Protein AF-H0AAK9-F1 (afdb_monomer_lite)

Sequence (175 aa):
SLRPAEISTLNRYFGKADGKMVTAGIGMEQSSTPEIVKKCQKEMIEAVYESREEALEILEEYISRVRNREIDLEDLIIEKKITRNPEDYKSTNRSAEAAKRMKRKGIDIRAGQKVRYIVRDQNSRPRVLLDFEEIDRYDNEYYVEKLKSAAESVLRPFGVKKVEKGLEKGLVNYI

Secondary structure (DSSP, 8-state):
---HHHHHHHHHHH-EETTEE--TT--TT-TTS-HHHHHHHHHHHHHHTT-HHHHHHHHHHHHHHHHHT-S-GGGGPEEEE-SS-GGG-----HHHHHHHHHHHTT----TTPEEEEEE--SSSS-SEEETTS------HHHHHHHHHHHHHHHHGGGTB----S--SS----B-

pLDDT: mean 83.42, std 16.68, range [35.94, 97.69]

Foldseek 3Di:
DDDPLLLVLLCVQQNDDPNHGDGDPQPLPPQFQFQLLNVLLVVLSVCVNPPNVVNVVSLVVSLVCLVVVVDDVSSQKTKDQAQAQLVPDPDPDLQNLQNVVCVVVVHGDGHGDMFIWGQFDPPDPPRIDGPPDDRPGGDSVVVSVSNFSSSQSSCVSVQFNGFDPDPDPDTGDHD

Structure (mmCIF, N/CA/C/O backbone):
data_AF-H0AAK9-F1
#
_entry.id   AF-H0AAK9-F1
#
loop_
_atom_site.group_PDB
_atom_site.id
_atom_site.type_symbol
_atom_site.label_atom_id
_atom_site.label_alt_id
_atom_site.label_comp_id
_atom_site.label_asym_id
_atom_site.label_entity_id
_atom_site.label_seq_id
_atom_site.pdbx_PDB_ins_code
_atom_site.Cartn_x
_atom_site.Cartn_y
_atom_site.Cartn_z
_atom_site.occupancy
_atom_site.B_iso_or_equiv
_atom_site.auth_seq_id
_atom_site.auth_comp_id
_atom_site.auth_asym_id
_atom_site.auth_atom_id
_atom_site.pdbx_PDB_model_num
ATOM 1 N N . SER A 1 1 ? 15.657 -3.348 -26.146 1.00 63.66 1 SER A N 1
ATOM 2 C CA . SER A 1 1 ? 14.525 -3.257 -27.091 1.00 63.66 1 SER A CA 1
ATOM 3 C C . SER A 1 1 ? 13.728 -4.544 -27.100 1.00 63.66 1 SER A C 1
ATOM 5 O O . SER A 1 1 ? 14.322 -5.617 -27.181 1.00 63.66 1 SER A O 1
ATOM 7 N N . LEU A 1 2 ? 12.402 -4.441 -27.002 1.00 73.44 2 LEU A N 1
ATOM 8 C CA . LEU A 1 2 ? 11.495 -5.590 -26.968 1.00 73.44 2 LEU A CA 1
ATOM 9 C C . LEU A 1 2 ? 11.362 -6.307 -28.316 1.00 73.44 2 LEU A C 1
ATOM 11 O O . LEU A 1 2 ? 11.453 -5.700 -29.383 1.00 73.44 2 LEU A O 1
ATOM 15 N N . ARG A 1 3 ? 11.080 -7.612 -28.266 1.00 79.94 3 ARG A N 1
ATOM 16 C CA . ARG A 1 3 ? 10.784 -8.430 -29.451 1.00 79.94 3 ARG A CA 1
ATOM 17 C C . ARG A 1 3 ? 9.325 -8.250 -29.897 1.00 79.94 3 ARG A C 1
ATOM 19 O O . ARG A 1 3 ? 8.446 -8.074 -29.055 1.00 79.94 3 ARG A O 1
ATOM 26 N N . PRO A 1 4 ? 9.001 -8.436 -31.191 1.00 77.12 4 PRO A N 1
ATOM 27 C CA . PRO A 1 4 ? 7.623 -8.334 -31.696 1.00 77.12 4 PRO A CA 1
ATOM 28 C C . PRO A 1 4 ? 6.590 -9.203 -30.953 1.00 77.12 4 PRO A C 1
ATOM 30 O O . PRO A 1 4 ? 5.457 -8.778 -30.732 1.00 77.12 4 PRO A O 1
ATOM 33 N N . ALA A 1 5 ? 6.979 -10.405 -30.513 1.00 77.25 5 ALA A N 1
ATOM 34 C CA . ALA A 1 5 ? 6.117 -11.289 -29.722 1.00 77.25 5 ALA A CA 1
ATOM 35 C C . ALA A 1 5 ? 5.818 -10.738 -28.310 1.00 77.25 5 ALA A C 1
ATOM 37 O O . ALA A 1 5 ? 4.720 -10.937 -27.781 1.00 77.25 5 ALA A O 1
ATOM 38 N N . GLU A 1 6 ? 6.774 -10.022 -27.712 1.00 75.38 6 GLU A N 1
ATOM 39 C CA . GLU A 1 6 ? 6.617 -9.353 -26.415 1.00 75.38 6 GLU A CA 1
ATOM 40 C C . GLU A 1 6 ? 5.703 -8.134 -26.558 1.00 75.38 6 GLU A C 1
ATOM 42 O O . GLU A 1 6 ? 4.777 -7.983 -25.769 1.00 75.38 6 GLU A O 1
ATOM 47 N N . ILE A 1 7 ? 5.861 -7.352 -27.631 1.00 76.69 7 ILE A N 1
ATOM 48 C CA . ILE A 1 7 ? 4.983 -6.217 -27.967 1.00 76.69 7 ILE A CA 1
ATOM 49 C C . ILE A 1 7 ? 3.534 -6.683 -28.189 1.00 76.69 7 ILE A C 1
ATOM 51 O O . ILE A 1 7 ? 2.594 -6.114 -27.639 1.00 76.69 7 ILE A O 1
ATOM 55 N N . SER A 1 8 ? 3.331 -7.762 -28.951 1.00 76.38 8 SER A N 1
ATOM 56 C CA . SER A 1 8 ? 1.998 -8.353 -29.153 1.00 76.38 8 SER A CA 1
ATOM 57 C C . SER A 1 8 ? 1.366 -8.820 -27.834 1.00 76.38 8 SER A C 1
ATOM 59 O O . SER A 1 8 ? 0.166 -8.648 -27.608 1.00 76.38 8 SER A O 1
ATOM 61 N N . THR A 1 9 ? 2.179 -9.376 -26.934 1.00 75.75 9 THR A N 1
ATOM 62 C CA . THR A 1 9 ? 1.743 -9.802 -25.601 1.00 75.75 9 THR A CA 1
ATOM 63 C C . THR A 1 9 ? 1.380 -8.597 -24.734 1.00 75.75 9 THR A C 1
ATOM 65 O O . THR A 1 9 ? 0.293 -8.591 -24.165 1.00 75.75 9 THR A O 1
ATOM 68 N N . LEU A 1 10 ? 2.204 -7.550 -24.693 1.00 75.00 10 LEU A N 1
ATOM 69 C CA . LEU A 1 10 ? 1.893 -6.300 -23.997 1.00 75.00 10 LEU A CA 1
ATOM 70 C C . LEU A 1 10 ? 0.566 -5.695 -24.455 1.00 75.00 10 LEU A C 1
ATOM 72 O O . LEU A 1 10 ? -0.292 -5.419 -23.622 1.00 75.00 10 LEU A O 1
ATOM 76 N N . ASN A 1 11 ? 0.349 -5.585 -25.768 1.00 74.56 11 ASN A N 1
ATOM 77 C CA . ASN A 1 11 ? -0.890 -5.036 -26.323 1.00 74.56 11 ASN A CA 1
ATOM 78 C C . ASN A 1 11 ? -2.134 -5.828 -25.887 1.00 74.56 11 ASN A C 1
ATOM 80 O O . ASN A 1 11 ? -3.196 -5.244 -25.682 1.00 74.56 11 ASN A O 1
ATOM 84 N N . ARG A 1 12 ? -2.011 -7.150 -25.697 1.00 70.94 12 ARG A N 1
ATOM 85 C CA . ARG A 1 12 ? -3.083 -7.994 -25.142 1.00 70.94 12 ARG A CA 1
ATOM 86 C C . ARG A 1 12 ? -3.296 -7.766 -23.640 1.00 70.94 12 ARG A C 1
ATOM 88 O O . ARG A 1 12 ? -4.425 -7.890 -23.177 1.00 70.94 12 ARG A O 1
ATOM 95 N N . TYR A 1 13 ? -2.236 -7.479 -22.884 1.00 71.12 13 TYR A N 1
ATOM 96 C CA . TYR A 1 13 ? -2.287 -7.304 -21.426 1.00 71.12 13 TYR A CA 1
ATOM 97 C C . TYR A 1 13 ? -2.687 -5.889 -20.983 1.00 71.12 13 TYR A C 1
ATOM 99 O O . TYR A 1 13 ? -3.353 -5.750 -19.960 1.00 71.12 13 TYR A O 1
ATOM 107 N N . PHE A 1 14 ? -2.306 -4.857 -21.736 1.00 74.19 14 PHE A N 1
ATOM 108 C CA . PHE A 1 14 ? -2.420 -3.446 -21.340 1.00 74.19 14 PHE A CA 1
ATOM 109 C C . PHE A 1 14 ? -3.119 -2.570 -22.388 1.00 74.19 14 PHE A C 1
ATOM 111 O O . PHE A 1 14 ? -2.979 -1.347 -22.351 1.00 74.19 14 PHE A O 1
ATOM 118 N N . GLY A 1 15 ? -3.814 -3.183 -23.352 1.00 63.00 15 GLY A N 1
ATOM 119 C CA . GLY A 1 15 ? -4.362 -2.517 -24.532 1.00 63.00 15 GLY A CA 1
ATOM 120 C C . GLY A 1 15 ? -5.053 -1.178 -24.241 1.00 63.00 15 GLY A C 1
ATOM 121 O O . GLY A 1 15 ? -5.765 -1.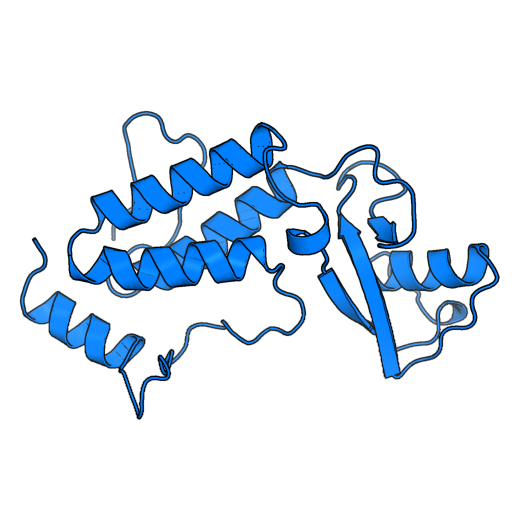008 -23.252 1.00 63.00 15 GLY A O 1
ATOM 122 N N . LYS A 1 16 ? -4.839 -0.208 -25.132 1.00 52.97 16 LYS A N 1
ATOM 123 C CA . LYS A 1 16 ? -5.405 1.142 -25.047 1.00 52.97 16 LYS A CA 1
ATOM 124 C C . LYS A 1 16 ? -6.768 1.162 -25.745 1.00 52.97 16 LYS A C 1
ATOM 126 O O . LYS A 1 16 ? -6.819 1.080 -26.968 1.00 52.97 16 LYS A O 1
ATOM 131 N N . ALA A 1 17 ? -7.855 1.292 -24.989 1.00 45.22 17 ALA A N 1
ATOM 132 C CA . ALA A 1 17 ? -9.177 1.611 -25.535 1.00 45.22 17 ALA A CA 1
ATOM 133 C C . ALA A 1 17 ? -9.549 3.031 -25.086 1.00 45.22 17 ALA A C 1
ATOM 135 O O . ALA A 1 17 ? -9.540 3.317 -23.890 1.00 45.22 17 ALA A O 1
ATOM 136 N N . ASP A 1 18 ? -9.796 3.942 -26.034 1.00 38.19 18 ASP A N 1
ATOM 137 C CA . ASP A 1 18 ? -10.214 5.335 -25.784 1.00 38.19 18 ASP A CA 1
ATOM 138 C C . ASP A 1 18 ? -9.390 6.084 -24.717 1.00 38.19 18 ASP A C 1
ATOM 140 O O . ASP A 1 18 ? -9.916 6.756 -23.831 1.00 38.19 18 ASP A O 1
ATOM 144 N N . GLY A 1 19 ? -8.061 5.942 -24.763 1.00 41.16 19 GLY A N 1
ATOM 145 C CA . GLY A 1 19 ? -7.154 6.632 -23.837 1.00 41.16 19 GLY A CA 1
ATOM 146 C C . GLY A 1 19 ? -7.130 6.074 -22.408 1.00 41.16 19 GLY A C 1
ATOM 147 O O . GLY A 1 19 ? -6.349 6.560 -21.592 1.00 41.16 19 GLY A O 1
ATOM 148 N N . LYS A 1 20 ? -7.910 5.029 -22.106 1.00 42.03 20 LYS A N 1
ATOM 149 C CA . LYS A 1 20 ? -7.804 4.248 -20.870 1.00 42.03 20 LYS A CA 1
ATOM 150 C C . LYS A 1 20 ? -6.998 2.980 -21.131 1.00 42.03 20 LYS A C 1
ATOM 152 O O . LYS A 1 20 ? -7.253 2.247 -22.087 1.00 42.03 20 LYS A O 1
ATOM 157 N N . MET A 1 21 ? -6.013 2.724 -20.274 1.00 55.53 21 MET A N 1
ATOM 158 C CA . MET A 1 21 ? -5.315 1.441 -20.261 1.00 55.53 21 MET A CA 1
ATOM 159 C C . MET A 1 21 ? -6.280 0.380 -19.732 1.00 55.53 21 MET A C 1
ATOM 161 O O . MET A 1 21 ? -6.672 0.420 -18.566 1.00 55.53 21 MET A O 1
ATOM 165 N N . VAL A 1 22 ? -6.691 -0.548 -20.593 1.00 52.31 22 VAL A N 1
ATOM 166 C CA . VAL A 1 22 ? -7.465 -1.721 -20.194 1.00 52.31 22 VAL A CA 1
ATOM 167 C C . VAL A 1 22 ? -6.459 -2.777 -19.774 1.00 52.31 22 VAL A C 1
ATOM 169 O O . VAL A 1 22 ? -5.807 -3.408 -20.604 1.00 52.31 22 VAL A O 1
ATOM 172 N N . THR A 1 23 ? -6.302 -2.952 -18.467 1.00 58.25 23 THR A N 1
ATOM 173 C CA . THR A 1 23 ? -5.408 -3.970 -17.933 1.00 58.25 23 THR A CA 1
ATOM 174 C C . THR A 1 23 ? -6.144 -5.301 -17.808 1.00 58.25 23 THR A C 1
ATOM 176 O O . THR A 1 23 ? -6.840 -5.592 -16.835 1.00 58.25 23 THR A O 1
ATOM 179 N N . ALA A 1 24 ? -6.029 -6.140 -18.833 1.00 48.47 24 ALA A N 1
ATOM 180 C CA . ALA A 1 24 ? -6.610 -7.473 -18.811 1.00 48.47 24 ALA A CA 1
ATOM 181 C C . ALA A 1 24 ? -5.840 -8.349 -17.802 1.00 48.47 24 ALA A C 1
ATOM 183 O O . ALA A 1 24 ? -4.733 -8.813 -18.064 1.00 48.47 24 ALA A O 1
ATOM 184 N N . GLY A 1 25 ? -6.426 -8.577 -16.621 1.00 49.97 25 GLY A N 1
ATOM 185 C CA . GLY A 1 25 ? -5.902 -9.520 -15.624 1.00 49.97 25 GLY A CA 1
ATOM 186 C C . GLY A 1 25 ? -4.871 -8.961 -14.637 1.00 49.97 25 GLY A C 1
ATOM 187 O O . GLY A 1 25 ? -4.304 -9.731 -13.860 1.00 49.97 25 GLY A O 1
ATOM 188 N N . ILE A 1 26 ? -4.652 -7.646 -14.612 1.00 53.12 26 ILE A N 1
ATOM 189 C CA . ILE A 1 26 ? -3.839 -6.983 -13.587 1.00 53.12 26 ILE A CA 1
ATOM 190 C C . ILE A 1 26 ? -4.815 -6.313 -12.635 1.00 53.12 26 ILE A C 1
ATOM 192 O O . ILE A 1 26 ? -5.599 -5.466 -13.041 1.00 53.12 26 ILE A O 1
ATOM 196 N N . GLY A 1 27 ? -4.815 -6.727 -11.370 1.00 51.25 27 GLY A N 1
ATOM 197 C CA . GLY A 1 27 ? -5.722 -6.220 -10.337 1.00 51.25 27 GLY A CA 1
ATOM 198 C C . GLY A 1 27 ? -5.442 -4.770 -9.924 1.00 51.25 27 GLY A C 1
ATOM 199 O O . GLY A 1 27 ? -5.271 -4.506 -8.737 1.00 51.25 27 GLY A O 1
ATOM 200 N N . MET A 1 28 ? -5.386 -3.842 -10.883 1.00 47.75 28 MET A N 1
ATOM 201 C CA . MET A 1 28 ? -5.180 -2.404 -10.684 1.00 47.75 28 MET A CA 1
ATOM 202 C C . MET A 1 28 ? -6.328 -1.754 -9.897 1.00 47.75 28 MET A C 1
ATOM 204 O O . MET A 1 28 ? -6.124 -0.751 -9.221 1.00 47.75 28 MET A O 1
ATOM 208 N N . GLU A 1 29 ? -7.519 -2.357 -9.899 1.00 50.47 29 GLU A N 1
ATOM 209 C CA . GLU A 1 29 ? -8.723 -1.783 -9.285 1.00 50.47 29 GLU A CA 1
ATOM 210 C C . GLU A 1 29 ? -9.076 -2.360 -7.907 1.00 50.47 29 GLU A C 1
ATOM 212 O O . GLU A 1 29 ? -10.243 -2.424 -7.516 1.00 50.47 29 GLU A O 1
ATOM 217 N N . GLN A 1 30 ? -8.096 -2.772 -7.100 1.00 61.69 30 GLN A N 1
ATOM 218 C CA . GLN A 1 30 ? -8.402 -2.898 -5.676 1.00 61.69 30 GLN A CA 1
ATOM 219 C C . GLN A 1 30 ? -8.457 -1.493 -5.073 1.00 61.69 30 GLN A C 1
ATOM 221 O O . GLN A 1 30 ? -7.435 -0.828 -4.947 1.00 61.69 30 GLN A O 1
ATOM 226 N N . SER A 1 31 ? -9.645 -1.063 -4.632 1.00 66.19 31 SER A N 1
ATOM 227 C CA . SER A 1 31 ? -9.920 0.250 -4.008 1.00 66.19 31 SER A CA 1
ATOM 228 C C . SER A 1 31 ? -9.025 0.616 -2.811 1.00 66.19 31 SER A C 1
ATOM 230 O O . SER A 1 31 ? -9.155 1.686 -2.236 1.00 66.19 31 SER A O 1
ATOM 232 N N . SER A 1 32 ? -8.169 -0.305 -2.381 1.00 80.62 32 SER A N 1
ATOM 233 C CA . SER A 1 32 ? -7.272 -0.195 -1.239 1.00 80.62 32 SER A CA 1
ATOM 234 C C . SER A 1 32 ? -5.796 -0.128 -1.602 1.00 80.62 32 SER A C 1
ATOM 236 O O . SER A 1 32 ? -4.954 -0.258 -0.714 1.00 80.62 32 SER A O 1
ATOM 238 N N . THR A 1 33 ? -5.474 -0.080 -2.889 1.00 90.06 33 THR A N 1
ATOM 239 C CA . THR A 1 33 ? -4.104 0.125 -3.348 1.00 90.06 33 THR A CA 1
ATOM 240 C C . THR A 1 33 ? -3.721 1.582 -3.066 1.00 90.06 33 THR A C 1
ATOM 242 O O . THR A 1 33 ? -4.443 2.467 -3.529 1.00 90.06 33 THR A O 1
ATOM 245 N N . PRO A 1 34 ? -2.639 1.839 -2.304 1.00 94.50 34 PRO A N 1
ATOM 246 C CA . PRO A 1 34 ? -2.134 3.192 -2.072 1.00 94.50 34 PRO A CA 1
ATOM 247 C C . PRO A 1 34 ? -1.788 3.902 -3.380 1.00 94.50 34 PRO A C 1
ATOM 249 O O . PRO A 1 34 ? -1.385 3.252 -4.348 1.00 94.50 34 PRO A O 1
ATOM 252 N N . GLU A 1 35 ? -1.899 5.226 -3.405 1.00 95.06 35 GLU A N 1
ATOM 253 C CA . GLU A 1 35 ? -1.673 6.010 -4.622 1.00 95.06 35 GLU A CA 1
ATOM 254 C C . GLU A 1 35 ? -0.223 5.910 -5.110 1.00 95.06 35 GLU A C 1
ATOM 256 O O . GLU A 1 35 ? -0.004 5.766 -6.312 1.00 95.06 35 GLU A O 1
ATOM 261 N N . ILE A 1 36 ? 0.755 5.825 -4.196 1.00 96.31 36 ILE A N 1
ATOM 262 C CA . ILE A 1 36 ? 2.170 5.605 -4.545 1.00 96.31 36 ILE A CA 1
ATOM 263 C C . ILE A 1 36 ? 2.366 4.352 -5.414 1.00 96.31 36 ILE A C 1
ATOM 265 O O . ILE A 1 36 ? 3.177 4.337 -6.336 1.00 96.31 36 ILE A O 1
ATOM 269 N N . VAL A 1 37 ? 1.581 3.300 -5.1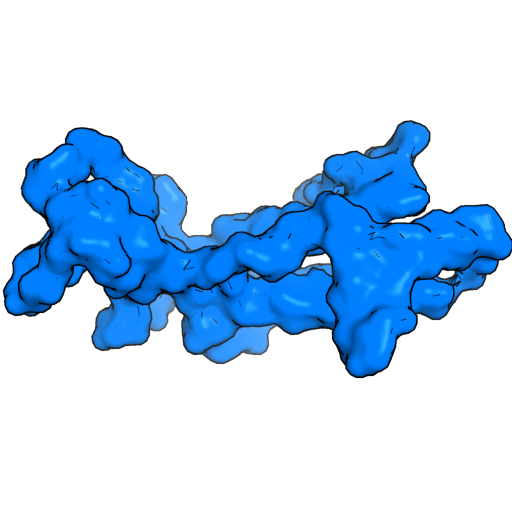59 1.00 94.88 37 VAL A N 1
ATOM 270 C CA . VAL A 1 37 ? 1.667 2.029 -5.888 1.00 94.88 37 VAL A CA 1
ATOM 271 C C . VAL A 1 37 ? 1.031 2.155 -7.266 1.00 94.88 37 VAL A C 1
ATOM 273 O O . VAL A 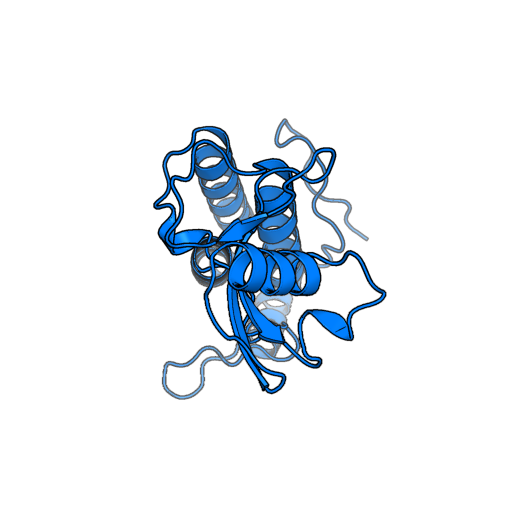1 37 ? 1.559 1.607 -8.229 1.00 94.88 37 VAL A O 1
ATOM 276 N N . LYS A 1 38 ? -0.082 2.892 -7.378 1.00 91.94 38 LYS A N 1
ATOM 277 C CA . LYS A 1 38 ? -0.738 3.138 -8.669 1.00 91.94 38 LYS A CA 1
ATOM 278 C C . LYS A 1 38 ? 0.131 3.999 -9.581 1.00 91.94 38 LYS A C 1
ATOM 280 O O . LYS A 1 38 ? 0.236 3.681 -10.761 1.00 91.94 38 LYS A O 1
ATOM 285 N N . LYS A 1 39 ? 0.757 5.046 -9.030 1.00 94.50 39 LYS A N 1
ATOM 286 C CA . LYS A 1 39 ? 1.688 5.930 -9.746 1.00 94.50 39 LYS A CA 1
ATOM 287 C C . LYS A 1 39 ? 2.879 5.138 -10.290 1.00 94.50 39 LYS A C 1
ATOM 289 O O . LYS A 1 39 ? 3.049 5.085 -11.503 1.00 94.50 39 LYS A O 1
ATOM 294 N N . CYS A 1 40 ? 3.575 4.395 -9.421 1.00 94.88 40 CYS A N 1
ATOM 295 C CA . CYS A 1 40 ? 4.669 3.505 -9.820 1.00 94.88 40 CYS A CA 1
ATOM 296 C C . CYS A 1 40 ? 4.237 2.526 -10.918 1.00 94.88 40 CYS A C 1
ATOM 298 O O . CYS A 1 40 ? 4.870 2.437 -11.963 1.00 94.88 40 CYS A O 1
ATOM 300 N N . GLN A 1 41 ? 3.115 1.827 -10.724 1.00 91.12 41 GLN A N 1
ATOM 301 C CA . GLN A 1 41 ? 2.637 0.855 -11.700 1.00 91.12 41 GLN A CA 1
ATOM 302 C C . GLN A 1 41 ? 2.331 1.489 -13.058 1.00 91.12 41 GLN A C 1
ATOM 304 O O . GLN A 1 41 ? 2.638 0.896 -14.086 1.00 91.12 41 GLN A O 1
ATOM 309 N N . LYS A 1 42 ? 1.708 2.669 -13.067 1.00 90.62 42 LYS A N 1
ATOM 310 C CA . LYS A 1 42 ? 1.383 3.393 -14.294 1.00 90.62 42 LYS A CA 1
ATOM 311 C C . LYS A 1 42 ? 2.654 3.774 -15.054 1.00 90.62 42 LYS A C 1
ATOM 313 O O . LYS A 1 42 ? 2.748 3.453 -16.232 1.00 90.62 42 LYS A O 1
ATOM 318 N N . GLU A 1 43 ? 3.617 4.389 -14.376 1.00 93.44 43 GLU A N 1
ATOM 319 C CA . GLU A 1 43 ? 4.891 4.797 -14.980 1.00 93.44 43 GLU A CA 1
ATOM 320 C C . GLU A 1 43 ? 5.684 3.587 -15.487 1.00 93.44 43 GLU A C 1
ATOM 322 O O . GLU A 1 43 ? 6.178 3.594 -16.610 1.00 93.44 43 GLU A O 1
ATOM 327 N N . MET A 1 44 ? 5.708 2.487 -14.727 1.00 91.81 44 MET A N 1
ATOM 328 C CA . MET A 1 44 ? 6.312 1.235 -15.183 1.00 91.81 44 MET A CA 1
ATOM 329 C C . MET A 1 44 ? 5.635 0.679 -16.440 1.00 91.81 44 MET A C 1
ATOM 331 O O . MET A 1 44 ? 6.326 0.170 -17.314 1.00 91.81 44 MET A O 1
ATOM 335 N N . ILE A 1 45 ? 4.302 0.731 -16.545 1.00 88.19 45 ILE A N 1
ATOM 336 C CA . ILE A 1 45 ? 3.588 0.269 -17.749 1.00 88.19 45 ILE A CA 1
ATOM 337 C C . ILE A 1 45 ? 3.949 1.136 -18.953 1.00 88.19 45 ILE A C 1
ATOM 339 O O . ILE A 1 45 ? 4.087 0.603 -20.047 1.00 88.19 45 ILE A O 1
ATOM 343 N N . GLU A 1 46 ? 4.092 2.447 -18.769 1.00 87.44 46 GLU A N 1
ATOM 344 C CA . GLU A 1 46 ? 4.488 3.365 -19.839 1.00 87.44 46 GLU A CA 1
ATOM 345 C C . GLU A 1 46 ? 5.926 3.075 -20.304 1.00 87.44 46 GLU A C 1
ATOM 347 O O . GLU A 1 46 ? 6.149 2.905 -21.502 1.00 87.44 46 GLU A O 1
ATOM 352 N N . ALA A 1 47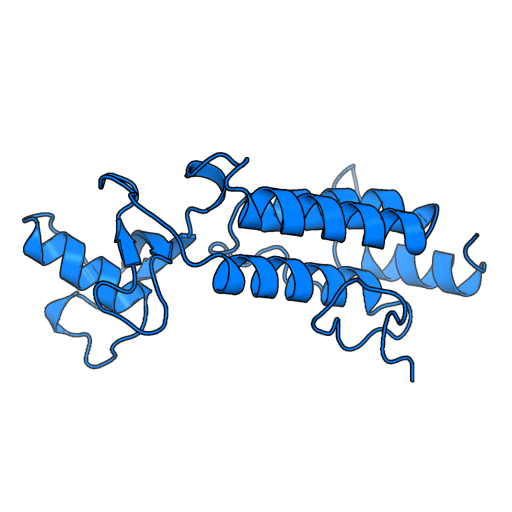 ? 6.865 2.894 -19.371 1.00 89.75 47 ALA A N 1
ATOM 353 C CA . ALA A 1 47 ? 8.270 2.614 -19.672 1.00 89.75 47 ALA A CA 1
ATOM 354 C C . ALA A 1 47 ? 8.525 1.207 -20.232 1.00 89.75 47 ALA A C 1
ATOM 356 O O . ALA A 1 47 ? 9.386 1.019 -21.091 1.00 89.75 47 ALA A O 1
ATOM 357 N N . VAL A 1 48 ? 7.771 0.192 -19.787 1.00 85.62 48 VAL A N 1
ATOM 358 C CA . VAL A 1 48 ? 8.054 -1.204 -20.161 1.00 85.62 48 VAL A CA 1
ATOM 359 C C . VAL A 1 48 ? 7.870 -1.469 -21.658 1.00 85.62 48 VAL A C 1
ATOM 361 O O . VAL A 1 48 ? 8.401 -2.460 -22.148 1.00 85.62 48 VAL A O 1
ATOM 364 N N . TYR A 1 49 ? 7.146 -0.612 -22.392 1.00 80.75 49 TYR A N 1
ATOM 365 C CA . TYR A 1 49 ? 7.052 -0.680 -23.857 1.00 80.75 49 TYR A CA 1
ATOM 366 C C . TYR A 1 49 ? 8.371 -0.333 -24.557 1.00 80.75 49 TYR A C 1
ATOM 368 O O . TYR A 1 49 ? 8.665 -0.906 -25.608 1.00 80.75 49 TYR A O 1
ATOM 376 N N . GLU A 1 50 ? 9.160 0.564 -23.970 1.00 81.38 50 GLU A N 1
ATOM 377 C CA . GLU A 1 50 ? 10.458 0.988 -24.491 1.00 81.38 50 GLU A CA 1
ATOM 378 C C . GLU A 1 50 ? 11.555 0.015 -24.034 1.00 81.38 50 GLU A C 1
ATOM 380 O O . GLU A 1 50 ? 12.298 -0.559 -24.846 1.00 81.38 50 GLU A O 1
ATOM 385 N N . SER A 1 51 ? 11.625 -0.233 -22.722 1.00 85.50 51 SER A N 1
ATOM 386 C CA . SER A 1 51 ? 12.687 -1.016 -22.095 1.00 85.50 51 SER A CA 1
ATOM 387 C C . SER A 1 51 ? 12.256 -1.638 -20.763 1.00 85.50 51 SER A C 1
ATOM 389 O O . SER A 1 51 ? 11.590 -1.010 -19.941 1.00 85.50 51 SER A O 1
ATOM 391 N N . ARG A 1 52 ? 12.676 -2.886 -20.503 1.00 84.19 52 ARG A N 1
ATOM 392 C CA . ARG A 1 52 ? 12.426 -3.533 -19.201 1.00 84.19 52 ARG A CA 1
ATOM 393 C C . ARG A 1 52 ? 13.268 -2.887 -18.108 1.00 84.19 52 ARG A C 1
ATOM 395 O O . ARG A 1 52 ? 12.812 -2.775 -16.975 1.00 84.19 52 ARG A O 1
ATOM 402 N N . GLU A 1 53 ? 14.488 -2.512 -18.457 1.00 85.81 53 GLU A N 1
ATOM 403 C CA . GLU A 1 53 ? 15.456 -1.886 -17.569 1.00 85.81 53 GLU A CA 1
ATOM 404 C C . GLU A 1 53 ? 14.906 -0.559 -17.029 1.00 85.81 53 GLU A C 1
ATOM 406 O O . GLU A 1 53 ? 14.893 -0.364 -15.821 1.00 85.81 53 GLU A O 1
ATOM 411 N N . GLU A 1 54 ? 14.313 0.271 -17.889 1.00 89.50 54 GLU A N 1
ATOM 412 C CA . GLU A 1 54 ? 13.709 1.555 -17.498 1.00 89.50 54 GLU A CA 1
ATOM 413 C C . GLU A 1 54 ? 12.533 1.370 -16.522 1.00 89.50 54 GLU A C 1
ATOM 415 O O . GLU A 1 54 ? 12.421 2.061 -15.512 1.00 89.50 54 GLU A O 1
ATOM 420 N N . ALA A 1 55 ? 11.685 0.360 -16.748 1.00 90.38 55 ALA A N 1
ATOM 421 C CA . ALA A 1 55 ? 10.616 0.029 -15.807 1.00 90.38 55 ALA A CA 1
ATOM 422 C C . ALA A 1 55 ? 11.155 -0.418 -14.430 1.00 90.38 55 ALA A C 1
ATOM 424 O O . ALA A 1 55 ? 10.524 -0.164 -13.403 1.00 90.38 55 ALA A O 1
ATOM 425 N N . LEU A 1 56 ? 12.309 -1.093 -14.382 1.00 91.06 56 LEU A N 1
ATOM 426 C CA . LEU A 1 56 ? 12.953 -1.492 -13.126 1.00 91.06 56 LEU A CA 1
ATOM 427 C C . LEU A 1 56 ? 13.619 -0.305 -12.417 1.00 91.06 56 LEU A C 1
ATOM 429 O O . LEU A 1 56 ? 13.517 -0.220 -11.195 1.00 91.06 56 LEU A O 1
ATOM 433 N N . GLU A 1 57 ? 14.213 0.629 -13.160 1.00 92.56 57 GLU A N 1
ATOM 434 C CA . GLU A 1 57 ? 14.755 1.885 -12.621 1.00 92.56 57 GLU A CA 1
ATOM 435 C C . GLU A 1 57 ? 13.656 2.730 -11.955 1.00 92.56 57 GLU A C 1
ATOM 437 O O . GLU A 1 57 ? 13.837 3.221 -10.840 1.00 92.56 57 GLU A O 1
ATOM 442 N N . ILE A 1 58 ? 12.464 2.804 -12.560 1.00 95.94 58 ILE A N 1
ATOM 443 C CA . ILE A 1 58 ? 11.291 3.451 -11.944 1.00 95.94 58 ILE A CA 1
ATOM 444 C C . ILE A 1 58 ? 10.925 2.769 -10.620 1.00 95.94 58 ILE A C 1
ATOM 446 O O . ILE A 1 58 ? 10.703 3.432 -9.606 1.00 95.94 58 ILE A O 1
ATOM 450 N N . LEU A 1 59 ? 10.874 1.434 -10.581 1.00 95.75 59 LEU A N 1
ATOM 451 C CA . LEU A 1 59 ? 10.604 0.714 -9.333 1.00 95.75 59 LEU A CA 1
ATOM 452 C C . LEU A 1 59 ? 11.650 1.038 -8.252 1.00 95.75 59 LEU A C 1
ATOM 454 O O . LEU A 1 59 ? 11.288 1.237 -7.088 1.00 95.75 59 LEU A O 1
ATOM 458 N N . GLU A 1 60 ? 12.929 1.075 -8.625 1.00 94.69 60 GLU A N 1
ATOM 459 C CA . GLU A 1 60 ? 14.044 1.427 -7.742 1.00 94.69 60 GLU A CA 1
ATOM 460 C C . GLU A 1 60 ? 13.889 2.834 -7.160 1.00 94.69 60 GLU A C 1
ATOM 462 O O . GLU A 1 60 ? 14.013 3.005 -5.941 1.00 94.69 60 GLU A O 1
ATOM 467 N N . GLU A 1 61 ? 13.534 3.817 -7.989 1.00 96.69 61 GLU A N 1
ATOM 468 C CA . GLU A 1 61 ? 13.283 5.193 -7.555 1.00 96.69 61 GLU A CA 1
ATOM 469 C C . GLU A 1 61 ? 12.160 5.249 -6.511 1.00 96.69 61 GLU A C 1
ATOM 471 O O . GLU A 1 61 ? 12.333 5.801 -5.421 1.00 96.69 61 GLU A O 1
ATOM 476 N N . TYR A 1 62 ? 11.022 4.613 -6.791 1.00 97.69 62 TYR A N 1
ATOM 477 C CA . TYR A 1 62 ? 9.886 4.586 -5.870 1.00 97.69 62 TYR A CA 1
ATOM 478 C C . TYR A 1 62 ? 10.220 3.881 -4.548 1.00 97.69 62 TYR A C 1
ATOM 480 O O . TYR A 1 62 ? 9.818 4.343 -3.476 1.00 97.69 62 TYR A O 1
ATOM 488 N N . ILE A 1 63 ? 10.978 2.780 -4.592 1.00 96.50 63 ILE A N 1
ATOM 489 C CA . ILE A 1 63 ? 11.459 2.091 -3.385 1.00 96.50 63 ILE A CA 1
ATOM 490 C C . ILE A 1 63 ? 12.382 3.005 -2.574 1.00 96.50 63 ILE A C 1
ATOM 492 O O . ILE A 1 63 ? 12.251 3.058 -1.347 1.00 96.50 63 ILE A O 1
ATOM 496 N N . SER A 1 64 ? 13.294 3.720 -3.237 1.00 95.94 64 SER A N 1
ATOM 497 C CA . SER A 1 64 ? 14.207 4.672 -2.601 1.00 95.94 64 SER A CA 1
ATOM 498 C C . SER A 1 64 ? 13.430 5.783 -1.895 1.00 95.94 64 SER A C 1
ATOM 500 O O . SER A 1 64 ? 13.578 5.965 -0.686 1.00 95.94 64 SER A O 1
ATOM 502 N N . ARG A 1 65 ? 12.486 6.421 -2.595 1.00 97.00 65 ARG A N 1
ATOM 503 C CA . ARG A 1 65 ? 11.640 7.491 -2.047 1.00 97.00 65 ARG A CA 1
ATOM 504 C C . ARG A 1 65 ? 10.820 7.027 -0.842 1.00 97.00 65 ARG A C 1
ATOM 506 O O . ARG A 1 65 ? 10.769 7.717 0.176 1.00 97.00 65 ARG A O 1
ATOM 513 N N . VAL A 1 66 ? 10.235 5.825 -0.898 1.00 96.94 66 VAL A N 1
ATOM 514 C CA . VAL A 1 66 ? 9.530 5.222 0.250 1.00 96.94 66 VAL A CA 1
ATOM 515 C C . VAL A 1 66 ? 10.476 4.981 1.426 1.00 96.94 66 VAL A C 1
ATOM 517 O O . VAL A 1 66 ? 10.087 5.209 2.569 1.00 96.94 66 VAL A O 1
ATOM 520 N N . ARG A 1 67 ? 11.711 4.529 1.195 1.00 95.12 67 ARG A N 1
ATOM 521 C CA . ARG A 1 67 ? 12.673 4.268 2.277 1.00 95.12 67 ARG A CA 1
ATOM 522 C C . ARG A 1 67 ? 13.226 5.547 2.901 1.00 95.12 67 ARG A C 1
ATOM 524 O O . ARG A 1 67 ? 13.362 5.590 4.125 1.00 95.12 67 ARG A O 1
ATOM 531 N N . ASN A 1 68 ? 13.463 6.568 2.083 1.00 95.06 68 ASN A N 1
ATOM 532 C CA . ASN A 1 68 ? 14.002 7.869 2.485 1.00 95.06 68 ASN A CA 1
ATOM 533 C C . ASN A 1 68 ? 12.933 8.836 3.017 1.00 95.06 68 ASN A C 1
ATOM 535 O O . ASN A 1 68 ? 13.280 9.892 3.534 1.00 95.06 68 ASN A O 1
ATOM 539 N N . ARG A 1 69 ? 11.645 8.465 2.948 1.00 93.69 69 ARG A N 1
ATOM 540 C CA . ARG A 1 69 ? 10.502 9.317 3.328 1.00 93.69 69 ARG A CA 1
ATOM 541 C C . ARG A 1 69 ? 10.352 10.569 2.461 1.00 93.69 69 ARG A C 1
ATOM 543 O O . ARG A 1 69 ? 9.923 11.615 2.931 1.00 93.69 69 ARG A O 1
ATOM 550 N N . GLU A 1 70 ? 10.643 10.425 1.174 1.00 95.81 70 GLU A N 1
ATOM 551 C CA . GLU A 1 70 ? 10.555 11.467 0.140 1.00 95.81 70 GLU A CA 1
ATOM 552 C C . GLU A 1 70 ? 9.251 11.330 -0.669 1.00 95.81 70 GLU A C 1
ATOM 554 O O . GLU A 1 70 ? 9.220 11.373 -1.904 1.00 95.81 70 GLU A O 1
ATOM 559 N N . ILE A 1 71 ? 8.157 11.075 0.044 1.00 94.50 71 ILE A N 1
ATOM 560 C CA . ILE A 1 71 ? 6.821 10.846 -0.507 1.00 94.50 71 ILE A CA 1
ATOM 561 C C . ILE A 1 71 ? 5.786 11.562 0.351 1.00 94.50 71 ILE A C 1
ATOM 563 O O . ILE A 1 71 ? 5.979 11.730 1.557 1.00 94.50 71 ILE A O 1
ATOM 567 N N . ASP A 1 72 ? 4.678 11.960 -0.270 1.00 95.12 72 ASP A N 1
ATOM 568 C CA . ASP A 1 72 ? 3.536 12.495 0.460 1.00 95.12 72 ASP A CA 1
ATOM 569 C C . ASP A 1 72 ? 2.861 11.373 1.264 1.00 95.12 72 ASP A C 1
ATOM 571 O O . ASP A 1 72 ? 2.624 10.273 0.756 1.00 95.12 72 ASP A O 1
ATOM 575 N N . LEU A 1 73 ? 2.534 11.640 2.528 1.00 94.75 73 LEU A N 1
ATOM 576 C CA . LEU A 1 73 ? 1.816 10.689 3.371 1.00 94.75 73 LEU A CA 1
ATOM 577 C C . LEU A 1 73 ? 0.421 10.383 2.816 1.00 94.75 73 LEU A C 1
ATOM 579 O O . LEU A 1 73 ? -0.068 9.266 3.005 1.00 94.75 73 LEU A O 1
ATOM 583 N N . GLU A 1 74 ? -0.200 11.321 2.097 1.00 95.44 74 GLU A N 1
ATOM 584 C CA . GLU A 1 74 ? -1.477 11.081 1.423 1.00 95.44 74 GLU A CA 1
ATOM 585 C C . GLU A 1 74 ? -1.385 9.929 0.413 1.00 95.44 74 GLU A C 1
ATOM 587 O O . GLU A 1 74 ? -2.307 9.112 0.315 1.00 95.44 74 GLU A O 1
ATOM 592 N N . ASP A 1 75 ? -0.234 9.773 -0.251 1.00 96.25 75 ASP A N 1
ATOM 593 C CA . ASP A 1 75 ? -0.006 8.703 -1.223 1.00 96.25 75 ASP A CA 1
ATOM 594 C C . ASP A 1 75 ? 0.106 7.309 -0.574 1.00 96.25 75 ASP A C 1
ATOM 596 O O . ASP A 1 75 ? -0.000 6.285 -1.263 1.00 96.25 75 ASP A O 1
ATOM 600 N N . LEU A 1 76 ? 0.284 7.241 0.752 1.00 96.62 76 LEU A N 1
ATOM 601 C CA . LEU A 1 76 ? 0.344 5.998 1.528 1.00 96.62 76 LEU A CA 1
ATOM 602 C C . LEU A 1 76 ? -1.011 5.536 2.068 1.00 96.62 76 LEU A C 1
ATOM 604 O O . LEU A 1 76 ? -1.106 4.419 2.602 1.00 96.62 76 LEU A O 1
ATOM 608 N N . ILE A 1 77 ? -2.047 6.371 1.979 1.00 96.62 77 ILE A N 1
ATOM 609 C CA . ILE A 1 77 ? -3.341 6.088 2.594 1.00 96.62 77 ILE A CA 1
ATOM 610 C C . ILE A 1 77 ? -3.979 4.860 1.941 1.00 96.62 77 ILE A C 1
ATOM 612 O O . ILE A 1 77 ? -4.126 4.747 0.725 1.00 96.62 77 ILE A O 1
ATOM 616 N N . ILE A 1 78 ? -4.410 3.931 2.790 1.00 95.69 78 ILE A N 1
ATOM 617 C CA . ILE A 1 78 ? -5.225 2.784 2.411 1.00 95.69 78 ILE A CA 1
ATOM 618 C C . ILE A 1 78 ? -6.658 3.054 2.825 1.00 95.69 78 ILE A C 1
ATOM 620 O O . ILE A 1 78 ? -6.952 3.233 4.007 1.00 95.69 78 ILE A O 1
ATOM 624 N N . GLU A 1 79 ? -7.565 2.963 1.860 1.00 94.94 79 GLU A N 1
ATOM 625 C CA . GLU A 1 79 ? -8.997 3.016 2.104 1.00 94.94 79 GLU A CA 1
ATOM 626 C C . GLU A 1 79 ? -9.620 1.611 2.034 1.00 94.94 79 GLU A C 1
ATOM 628 O O . GLU A 1 79 ? -9.434 0.853 1.075 1.00 94.94 79 GLU A O 1
ATOM 633 N N . LYS A 1 80 ? -10.378 1.227 3.067 1.00 93.19 80 LYS A N 1
ATOM 634 C CA . LYS A 1 80 ? -11.061 -0.073 3.127 1.00 93.19 80 LYS A CA 1
ATOM 635 C C . LYS A 1 80 ? -12.473 0.049 3.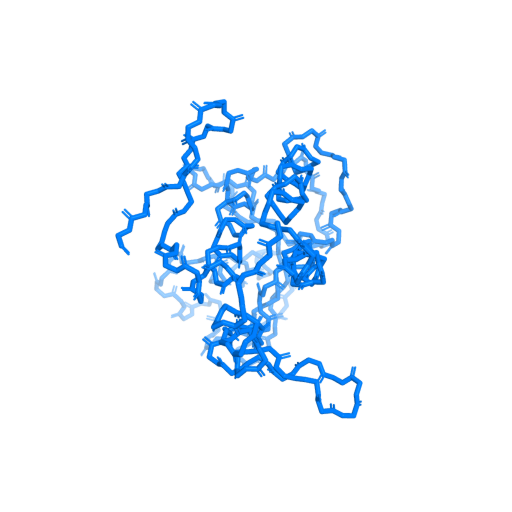676 1.00 93.19 80 LYS A C 1
ATOM 637 O O . LYS A 1 80 ? -12.681 0.573 4.764 1.00 93.19 80 LYS A O 1
ATOM 642 N N . LYS A 1 81 ? -13.438 -0.535 2.960 1.00 93.75 81 LYS A N 1
ATOM 643 C CA . LYS A 1 81 ? -14.796 -0.753 3.470 1.00 93.75 81 LYS A CA 1
ATOM 644 C C . LYS A 1 81 ? -14.766 -1.798 4.585 1.00 93.75 81 LYS A C 1
ATOM 646 O O . LYS A 1 81 ? -14.277 -2.910 4.374 1.00 93.75 81 LYS A O 1
ATOM 651 N N . ILE A 1 82 ? -15.295 -1.457 5.754 1.00 94.00 82 ILE A N 1
ATOM 652 C CA . ILE A 1 82 ? -15.459 -2.404 6.856 1.00 94.00 82 ILE A CA 1
ATOM 653 C C . ILE A 1 82 ? -16.731 -3.223 6.641 1.00 94.00 82 ILE A C 1
ATOM 655 O O . ILE A 1 82 ? -17.748 -2.723 6.165 1.00 94.00 82 ILE A O 1
ATOM 659 N N . THR A 1 83 ? -16.670 -4.511 6.953 1.00 92.81 83 THR A N 1
ATOM 660 C CA . THR A 1 83 ? -17.755 -5.481 6.728 1.00 92.81 83 THR A CA 1
ATOM 661 C C . THR A 1 83 ? -18.514 -5.833 8.003 1.00 92.81 83 THR A C 1
ATOM 663 O O . THR A 1 83 ? -19.494 -6.569 7.948 1.00 92.81 83 THR A O 1
ATOM 666 N N . ARG A 1 84 ? -18.051 -5.339 9.154 1.00 93.94 84 ARG A N 1
ATOM 667 C CA . ARG A 1 84 ? -18.616 -5.568 10.488 1.00 93.94 84 ARG A CA 1
ATOM 668 C C . ARG A 1 84 ? -18.472 -4.293 11.314 1.00 93.94 84 ARG A C 1
ATOM 670 O O . ARG A 1 84 ? -17.631 -3.456 10.981 1.00 93.94 84 ARG A O 1
ATOM 677 N N . ASN A 1 85 ? -19.252 -4.152 12.382 1.00 95.25 85 ASN A N 1
ATOM 678 C CA . ASN A 1 85 ? -19.034 -3.064 13.331 1.00 95.25 85 ASN A CA 1
ATOM 679 C C . ASN A 1 85 ? -17.738 -3.308 14.132 1.00 95.25 85 ASN A C 1
ATOM 681 O O . ASN A 1 85 ? -17.296 -4.458 14.248 1.00 95.25 85 ASN A O 1
ATOM 685 N N . PRO A 1 86 ? -17.104 -2.260 14.692 1.00 93.56 86 PRO A N 1
ATOM 686 C CA . PRO A 1 86 ? -15.853 -2.384 15.444 1.00 93.56 86 PRO A CA 1
ATOM 687 C C . PRO A 1 86 ? -15.875 -3.449 16.556 1.00 93.56 86 PRO A C 1
ATOM 689 O O . PRO A 1 86 ? -14.887 -4.165 16.740 1.00 93.56 86 PRO A O 1
ATOM 692 N N . GLU A 1 87 ? -16.989 -3.564 17.283 1.00 93.44 87 GLU A N 1
ATOM 693 C CA . GLU A 1 87 ? -17.226 -4.539 18.358 1.00 93.44 87 GLU A CA 1
ATOM 694 C C . GLU A 1 87 ? -17.360 -5.987 17.870 1.00 93.44 87 GLU A C 1
ATOM 696 O O . GLU A 1 87 ? -16.940 -6.905 18.571 1.00 93.44 87 GLU A O 1
ATOM 701 N N . ASP A 1 88 ? -17.847 -6.197 16.647 1.00 93.75 88 ASP A N 1
ATOM 702 C CA . ASP A 1 88 ? -18.121 -7.530 16.093 1.00 93.75 88 ASP A CA 1
ATOM 703 C C . ASP A 1 88 ? -16.871 -8.189 15.484 1.00 93.75 88 ASP A C 1
ATOM 705 O O . ASP A 1 88 ? -16.875 -9.359 15.076 1.00 93.75 88 ASP A O 1
ATOM 709 N N . TYR A 1 89 ? -15.770 -7.442 15.378 1.00 89.19 89 TYR A N 1
ATOM 710 C CA . TYR A 1 89 ? -14.515 -7.949 14.841 1.00 89.19 89 TYR A CA 1
ATOM 711 C C . TYR A 1 89 ? -13.783 -8.845 15.846 1.00 89.19 89 TYR A C 1
ATOM 713 O O . TYR A 1 89 ? -13.112 -8.364 16.762 1.00 89.19 89 TYR A O 1
ATOM 721 N N . LYS A 1 90 ? -13.784 -10.157 15.584 1.00 86.94 90 LYS A N 1
ATOM 722 C CA . LYS A 1 90 ? -12.879 -11.119 16.245 1.00 86.94 90 LYS A CA 1
ATOM 723 C C . LYS A 1 90 ? -11.445 -11.050 15.699 1.00 86.94 90 LYS A C 1
ATOM 725 O O . LYS A 1 90 ? -10.488 -11.260 16.434 1.00 86.94 90 LYS A O 1
ATOM 730 N N . SER A 1 91 ? -11.290 -10.722 14.413 1.00 81.31 91 SER A N 1
ATOM 731 C CA . SER A 1 91 ? -9.986 -10.631 13.745 1.00 81.31 91 SER A CA 1
ATOM 732 C C . SER A 1 91 ? -9.181 -9.397 14.163 1.00 81.31 91 SER A C 1
ATOM 734 O O . SER A 1 91 ? -9.748 -8.336 14.424 1.00 81.31 91 SER A O 1
ATOM 736 N N . THR A 1 92 ? -7.856 -9.501 14.082 1.00 81.31 92 THR A N 1
ATOM 737 C CA . THR A 1 92 ? -6.887 -8.411 14.310 1.00 81.31 92 THR A CA 1
ATOM 738 C C . THR A 1 92 ? -6.249 -7.907 13.008 1.00 81.31 92 THR A C 1
ATOM 740 O O . THR A 1 92 ? -5.103 -7.457 12.995 1.00 81.31 92 THR A O 1
ATOM 743 N N . ASN A 1 93 ? -6.972 -8.005 11.886 1.00 89.94 93 ASN A N 1
ATOM 744 C CA . ASN A 1 93 ? -6.500 -7.445 10.620 1.00 89.94 93 ASN A CA 1
ATOM 745 C C . ASN A 1 93 ? -6.484 -5.903 10.663 1.00 89.94 93 ASN A C 1
ATOM 747 O O . ASN A 1 93 ? -7.114 -5.284 11.521 1.00 89.94 93 ASN A O 1
ATOM 751 N N . ARG A 1 94 ? -5.765 -5.283 9.721 1.00 92.81 94 ARG A N 1
ATOM 752 C CA . ARG A 1 94 ? -5.519 -3.830 9.698 1.00 92.81 94 ARG A CA 1
ATOM 753 C C . ARG A 1 94 ? -6.804 -2.997 9.656 1.00 92.81 94 ARG A C 1
ATOM 755 O O . ARG A 1 94 ? -6.925 -2.035 10.403 1.00 92.81 94 ARG A O 1
ATOM 762 N N . SER A 1 95 ? -7.787 -3.394 8.847 1.00 92.44 95 SER A N 1
ATOM 763 C CA . SER A 1 95 ? -9.066 -2.676 8.744 1.00 92.44 95 SER A CA 1
ATOM 764 C C . SER A 1 95 ? -9.901 -2.793 10.024 1.00 92.44 95 SER A C 1
ATOM 766 O O . SER A 1 95 ? -10.509 -1.815 10.448 1.00 92.44 95 SER A O 1
ATOM 768 N N . ALA A 1 96 ? -9.887 -3.956 10.683 1.00 93.69 96 ALA A N 1
ATOM 769 C CA . ALA A 1 96 ? -10.509 -4.142 11.992 1.00 93.69 96 ALA A CA 1
ATOM 770 C C . ALA A 1 96 ? -9.804 -3.315 13.080 1.00 93.69 96 ALA A C 1
ATOM 772 O O . ALA A 1 96 ? -10.461 -2.743 13.948 1.00 93.69 96 ALA A O 1
ATOM 773 N N . GLU A 1 97 ? -8.472 -3.228 13.039 1.00 94.75 97 GLU A N 1
ATOM 774 C CA . GLU A 1 97 ? -7.704 -2.391 13.962 1.00 94.75 97 GLU A CA 1
ATOM 775 C C . GLU A 1 97 ? -8.013 -0.902 13.770 1.00 94.75 97 GLU A C 1
ATOM 777 O O . GLU A 1 97 ? -8.274 -0.220 14.762 1.00 94.75 97 GLU A O 1
ATOM 782 N N . ALA A 1 98 ? -8.075 -0.429 12.521 1.00 95.62 98 ALA A N 1
ATOM 783 C CA . ALA A 1 98 ? -8.487 0.931 12.182 1.00 95.62 98 ALA A CA 1
ATOM 784 C C . ALA A 1 98 ? -9.916 1.228 12.672 1.00 95.62 98 ALA A C 1
ATOM 786 O O . ALA A 1 98 ? -10.132 2.217 13.367 1.00 95.62 98 ALA A O 1
ATOM 787 N N . ALA A 1 99 ? -10.879 0.332 12.426 1.00 96.38 99 ALA A N 1
ATOM 788 C CA . ALA A 1 99 ? -12.261 0.490 12.892 1.00 96.38 99 ALA A CA 1
ATOM 789 C C . ALA A 1 99 ? -12.354 0.577 14.427 1.00 96.38 99 ALA A C 1
ATOM 791 O O . ALA A 1 99 ? -13.015 1.454 14.982 1.00 96.38 99 ALA A O 1
ATOM 792 N N . LYS A 1 100 ? -11.634 -0.296 15.143 1.00 95.12 100 LYS A N 1
ATOM 793 C CA . LYS A 1 100 ? -11.551 -0.243 16.612 1.00 95.12 100 LYS A CA 1
ATOM 794 C C . LYS A 1 100 ? -10.856 1.027 17.104 1.00 95.12 100 LYS A C 1
ATOM 796 O O . LYS A 1 100 ? -11.172 1.503 18.192 1.00 95.12 100 LYS A O 1
ATOM 801 N N . ARG A 1 101 ? -9.898 1.563 16.345 1.00 95.25 101 ARG A N 1
ATOM 802 C CA . ARG A 1 101 ? -9.186 2.804 16.673 1.00 95.25 101 ARG A CA 1
ATOM 803 C C . ARG A 1 101 ? -10.081 4.033 16.515 1.00 95.25 101 ARG A C 1
ATOM 805 O O . ARG A 1 101 ? -10.085 4.844 17.434 1.00 95.25 101 ARG A O 1
ATOM 812 N N . MET A 1 102 ? -10.896 4.100 15.457 1.00 96.38 102 MET A N 1
ATOM 813 C CA . MET A 1 102 ? -11.946 5.121 15.282 1.00 96.38 102 MET A CA 1
ATOM 814 C C . MET A 1 102 ? -12.852 5.175 16.518 1.00 96.38 102 MET A C 1
ATOM 816 O O . MET A 1 102 ? -12.972 6.218 17.157 1.00 96.38 102 MET A O 1
ATOM 820 N N . LYS A 1 103 ? -13.368 4.011 16.943 1.00 94.88 103 LYS A N 1
ATOM 821 C CA . LYS A 1 103 ? -14.229 3.897 18.130 1.00 94.88 103 LYS A CA 1
ATOM 822 C C . LYS A 1 103 ? -13.539 4.354 19.419 1.00 94.88 103 LYS A C 1
ATOM 824 O O . LYS A 1 103 ? -14.138 5.081 20.203 1.00 94.88 103 LYS A O 1
ATOM 829 N N . ARG A 1 104 ? -12.271 3.976 19.644 1.00 94.75 104 ARG A N 1
ATOM 830 C CA . ARG A 1 104 ? -11.491 4.439 20.816 1.00 94.75 104 ARG A CA 1
ATOM 831 C C . ARG A 1 104 ? -11.287 5.954 20.844 1.00 94.75 104 ARG A C 1
ATOM 833 O O . ARG A 1 104 ? -11.088 6.504 21.918 1.00 94.75 104 ARG A O 1
ATOM 840 N N . LYS A 1 105 ? -11.322 6.610 19.685 1.00 95.50 105 LYS A N 1
ATOM 841 C CA . LYS A 1 105 ? -11.252 8.069 19.551 1.00 95.50 105 LYS A CA 1
ATOM 842 C C . LYS A 1 105 ? -12.626 8.748 19.581 1.00 95.50 105 LYS A C 1
ATOM 844 O O . LYS A 1 105 ? -12.710 9.938 19.311 1.00 95.50 105 LYS A O 1
ATOM 849 N N . GLY A 1 106 ? -13.691 8.011 19.901 1.00 95.94 106 GLY A N 1
ATOM 850 C CA . GLY A 1 106 ? -15.049 8.550 19.979 1.00 95.94 106 GLY A CA 1
ATOM 851 C C . GLY A 1 106 ? -15.713 8.780 18.621 1.00 95.94 106 GLY A C 1
ATOM 852 O O . GLY A 1 106 ? -16.755 9.423 18.567 1.00 95.94 106 GLY A O 1
ATOM 853 N N . ILE A 1 107 ? -15.143 8.258 17.531 1.00 96.31 107 ILE A N 1
ATOM 854 C CA . ILE A 1 107 ? -15.721 8.389 16.193 1.00 96.31 107 ILE A CA 1
ATOM 855 C C . ILE A 1 107 ? -16.587 7.164 15.911 1.00 96.31 107 ILE A C 1
ATOM 857 O O . ILE A 1 107 ? -16.100 6.028 15.907 1.00 96.31 107 ILE A O 1
ATOM 861 N N . ASP A 1 108 ? -17.874 7.409 15.678 1.00 94.38 108 ASP A N 1
ATOM 862 C CA . ASP A 1 108 ? -18.833 6.370 15.323 1.00 94.38 108 ASP A CA 1
ATOM 863 C C . ASP A 1 108 ? -18.574 5.867 13.897 1.00 94.38 108 ASP A C 1
ATOM 865 O O . ASP A 1 108 ? -18.482 6.645 12.946 1.00 94.38 108 ASP A O 1
ATOM 869 N N . ILE A 1 109 ? -18.435 4.550 13.752 1.00 95.69 109 ILE A N 1
ATOM 870 C CA . ILE A 1 109 ? -18.244 3.891 12.462 1.00 95.69 109 ILE A CA 1
ATOM 871 C C . ILE A 1 109 ? -18.961 2.541 12.457 1.00 95.69 109 ILE A C 1
ATOM 873 O O . ILE A 1 109 ? -18.851 1.751 13.395 1.00 95.69 109 ILE A O 1
ATOM 877 N N . ARG A 1 110 ? -19.683 2.265 11.375 1.00 95.81 110 ARG A N 1
ATOM 878 C CA . ARG A 1 110 ? -20.552 1.104 11.185 1.00 95.81 110 ARG A CA 1
ATOM 879 C C . ARG A 1 110 ? -20.141 0.273 9.979 1.00 95.81 110 ARG A C 1
ATOM 881 O O . ARG A 1 110 ? -19.503 0.758 9.039 1.00 95.81 110 ARG A O 1
ATOM 888 N N . ALA A 1 111 ? -20.555 -0.990 9.993 1.00 96.06 111 ALA A N 1
ATOM 889 C CA . ALA A 1 111 ? -20.445 -1.885 8.851 1.00 96.06 111 ALA A CA 1
ATOM 890 C C . ALA A 1 111 ? -20.936 -1.193 7.567 1.00 96.06 111 ALA A C 1
ATOM 892 O O . ALA A 1 111 ? -21.983 -0.551 7.540 1.00 96.06 111 ALA A O 1
ATOM 893 N N . GLY A 1 112 ? -20.161 -1.316 6.495 1.00 95.00 112 GLY A N 1
ATOM 894 C CA . GLY A 1 112 ? -20.434 -0.675 5.216 1.00 95.00 112 GLY A CA 1
ATOM 895 C C . GLY A 1 112 ? -19.727 0.666 5.004 1.00 95.00 112 GLY A C 1
ATOM 896 O O . GLY A 1 112 ? -19.578 1.071 3.851 1.00 95.00 112 GLY A O 1
ATOM 897 N N . GLN A 1 113 ? -19.235 1.318 6.060 1.00 96.00 113 GLN A N 1
ATOM 898 C CA . GLN A 1 113 ? -18.441 2.545 5.944 1.00 96.00 113 GLN A CA 1
ATOM 899 C C . GLN A 1 113 ? -16.970 2.244 5.640 1.00 96.00 113 GLN A C 1
ATOM 901 O O . GLN A 1 113 ? -16.528 1.092 5.675 1.00 96.00 113 GLN A O 1
ATOM 906 N N . LYS A 1 114 ? -16.203 3.280 5.298 1.00 95.50 114 LYS A N 1
ATOM 907 C CA . LYS A 1 114 ? -14.783 3.156 4.969 1.00 95.50 114 LYS A CA 1
ATOM 908 C C . LYS A 1 114 ? -13.914 3.642 6.123 1.00 95.50 114 LYS A C 1
ATOM 910 O O . LYS A 1 114 ? -14.209 4.657 6.740 1.00 95.50 114 LYS A O 1
ATOM 915 N N . VAL A 1 115 ? -12.834 2.915 6.380 1.00 95.69 115 VAL A N 1
ATOM 916 C CA . VAL A 1 115 ? -11.706 3.377 7.191 1.00 95.69 115 VAL A CA 1
ATOM 917 C C . VAL A 1 115 ? -10.570 3.784 6.268 1.00 95.69 115 VAL A C 1
ATOM 919 O O . VAL A 1 115 ? -10.317 3.107 5.267 1.00 95.69 115 VAL A O 1
ATOM 922 N N . ARG A 1 116 ? -9.875 4.856 6.637 1.00 96.88 116 ARG A N 1
ATOM 923 C CA . ARG A 1 116 ? -8.657 5.327 5.986 1.00 96.88 116 ARG A CA 1
ATOM 924 C C . ARG A 1 116 ? -7.514 5.245 6.987 1.00 96.88 116 ARG A C 1
ATOM 926 O O . ARG A 1 116 ? -7.678 5.623 8.146 1.00 96.88 116 ARG A O 1
ATOM 933 N N . TYR A 1 117 ? -6.405 4.639 6.583 1.00 96.75 117 TYR A N 1
ATOM 934 C CA . TYR A 1 117 ? -5.274 4.417 7.478 1.00 96.75 117 TYR A CA 1
ATOM 935 C C . TYR A 1 117 ? -3.957 4.234 6.725 1.00 96.75 117 TYR A C 1
ATOM 937 O O . TYR A 1 117 ? -3.940 3.798 5.575 1.00 96.75 117 TYR A O 1
ATOM 945 N N . ILE A 1 118 ? -2.852 4.478 7.422 1.00 97.00 118 ILE A N 1
ATOM 946 C CA . ILE A 1 118 ? -1.485 4.151 7.004 1.00 97.00 118 ILE A CA 1
ATOM 947 C C . ILE A 1 118 ? -0.992 2.959 7.828 1.00 97.00 118 ILE A C 1
ATOM 949 O O . ILE A 1 118 ? -1.346 2.803 9.002 1.00 97.00 118 ILE A O 1
ATOM 953 N N . VAL A 1 119 ? -0.196 2.076 7.220 1.00 96.38 119 VAL A N 1
ATOM 954 C CA . VAL A 1 119 ? 0.450 0.974 7.951 1.00 96.38 119 VAL A CA 1
ATOM 955 C C . VAL A 1 119 ? 1.681 1.512 8.667 1.00 96.38 119 VAL A C 1
ATOM 957 O O . VAL A 1 119 ? 2.647 1.918 8.029 1.00 96.38 119 VAL A O 1
ATOM 960 N N . ARG A 1 120 ? 1.637 1.508 10.001 1.00 94.69 120 ARG A N 1
ATOM 961 C CA . ARG A 1 120 ? 2.696 2.061 10.852 1.00 94.69 120 ARG A CA 1
ATOM 962 C C . ARG A 1 120 ? 3.821 1.066 11.107 1.00 94.69 120 ARG A C 1
ATOM 964 O O . ARG A 1 120 ? 4.985 1.443 11.064 1.00 94.69 120 ARG A O 1
ATOM 971 N N . ASP A 1 121 ? 3.465 -0.169 11.459 1.00 88.81 121 ASP A N 1
ATOM 972 C CA . ASP A 1 121 ? 4.409 -1.225 11.843 1.00 88.81 121 ASP A CA 1
ATOM 973 C C . ASP A 1 121 ? 3.709 -2.594 11.798 1.00 88.81 121 ASP A C 1
ATOM 975 O O . ASP A 1 121 ? 2.614 -2.762 12.335 1.00 88.81 121 ASP A O 1
ATOM 979 N N . GLN A 1 122 ? 4.310 -3.597 11.162 1.00 79.94 122 GLN A N 1
ATOM 980 C CA . GLN A 1 122 ? 3.765 -4.959 11.152 1.00 79.94 122 GLN A CA 1
ATOM 981 C C . GLN A 1 122 ? 3.999 -5.739 12.456 1.00 79.94 122 GLN A C 1
ATOM 983 O O . GLN A 1 122 ? 3.212 -6.635 12.784 1.00 79.94 122 GLN A O 1
ATOM 988 N N . ASN A 1 123 ? 5.029 -5.379 13.220 1.00 81.38 123 ASN A N 1
ATOM 989 C CA . ASN A 1 123 ? 5.525 -6.127 14.374 1.00 81.38 123 ASN A CA 1
ATOM 990 C C . ASN A 1 123 ? 5.096 -5.529 15.720 1.00 81.38 123 ASN A C 1
ATOM 992 O O . ASN A 1 123 ? 5.110 -6.233 16.728 1.00 81.38 123 ASN A O 1
ATOM 996 N N . SER A 1 124 ? 4.666 -4.265 15.755 1.00 82.62 124 SER A N 1
ATOM 997 C CA . SER A 1 124 ? 4.218 -3.596 16.983 1.00 82.62 124 SER A CA 1
ATOM 998 C C . SER A 1 124 ? 2.803 -3.023 16.876 1.00 82.62 124 SER A C 1
ATOM 1000 O O . SER A 1 124 ? 2.226 -2.909 15.795 1.00 82.62 124 SER A O 1
ATOM 1002 N N . ARG A 1 125 ? 2.201 -2.701 18.029 1.00 82.88 125 ARG A N 1
ATOM 1003 C CA . ARG A 1 125 ? 0.931 -1.966 18.096 1.00 82.88 125 ARG A CA 1
ATOM 1004 C C . ARG A 1 125 ? 1.189 -0.487 18.414 1.00 82.88 125 ARG A C 1
ATOM 1006 O O . ARG A 1 125 ? 2.044 -0.202 19.248 1.00 82.88 125 ARG A O 1
ATOM 1013 N N . PRO A 1 126 ? 0.415 0.446 17.835 1.00 85.88 126 PRO A N 1
ATOM 1014 C CA . PRO A 1 126 ? -0.613 0.208 16.821 1.00 85.88 126 PRO A CA 1
ATOM 1015 C C . PRO A 1 126 ? 0.004 -0.152 15.459 1.00 85.88 126 PRO A C 1
ATOM 1017 O O . PRO A 1 126 ? 0.982 0.468 15.046 1.00 85.88 126 PRO A O 1
ATOM 1020 N N . ARG A 1 127 ? -0.585 -1.134 14.762 1.00 91.50 127 ARG A N 1
ATOM 1021 C CA . ARG A 1 127 ? -0.145 -1.554 13.419 1.00 91.50 127 ARG A CA 1
ATOM 1022 C C . ARG A 1 127 ? -0.534 -0.552 12.342 1.00 91.50 127 ARG A C 1
ATOM 1024 O O . ARG A 1 127 ? 0.042 -0.536 11.257 1.00 91.50 127 ARG A O 1
ATOM 1031 N N . VAL A 1 128 ? -1.554 0.250 12.629 1.00 95.50 128 VAL A N 1
ATOM 1032 C CA . VAL A 1 128 ? -2.095 1.268 11.732 1.00 95.50 128 VAL A CA 1
ATOM 1033 C C . VAL A 1 128 ? -2.330 2.573 12.478 1.00 95.50 128 VAL A C 1
ATOM 1035 O O . VAL A 1 128 ? -2.702 2.562 13.655 1.00 95.50 128 VAL A O 1
ATOM 1038 N N . LEU A 1 129 ? -2.166 3.682 11.768 1.00 96.75 129 LEU A N 1
ATOM 1039 C CA . LEU A 1 129 ? -2.608 5.010 12.189 1.00 96.75 129 LEU A CA 1
ATOM 1040 C C . LEU A 1 129 ? -3.731 5.457 11.264 1.00 96.75 129 LEU A C 1
ATOM 1042 O O . LEU A 1 129 ? -3.684 5.177 10.067 1.00 96.75 129 LEU A O 1
ATOM 1046 N N . LEU A 1 130 ? -4.754 6.100 11.822 1.00 97.19 130 LEU A N 1
ATOM 1047 C CA . LEU A 1 130 ? -5.791 6.730 11.008 1.00 97.19 130 LEU A CA 1
ATOM 1048 C C . LEU A 1 130 ? -5.181 7.932 10.285 1.00 97.19 130 LEU A C 1
ATOM 1050 O O . LEU A 1 130 ? -4.244 8.542 10.786 1.00 97.19 130 LEU A O 1
ATOM 1054 N N . ASP A 1 131 ? -5.693 8.249 9.108 1.00 95.62 131 ASP A N 1
ATOM 1055 C CA . ASP A 1 131 ? -5.131 9.283 8.232 1.00 95.62 131 ASP A CA 1
ATOM 1056 C C . ASP A 1 131 ? -5.192 10.711 8.797 1.00 95.62 131 ASP A C 1
ATOM 1058 O O . ASP A 1 131 ? -4.413 11.557 8.381 1.00 95.62 131 ASP A O 1
ATOM 1062 N N . PHE A 1 132 ? -6.072 10.973 9.763 1.00 95.00 132 PHE A N 1
ATOM 1063 C CA . PHE A 1 132 ? -6.136 12.247 10.492 1.00 95.00 132 PHE A CA 1
ATOM 1064 C C . PHE A 1 132 ? -5.282 12.274 11.774 1.00 95.00 132 PHE A C 1
ATOM 1066 O O . PHE A 1 132 ? -5.331 13.242 12.534 1.00 95.00 132 PHE A O 1
ATOM 1073 N N . GLU A 1 133 ? -4.566 11.194 12.090 1.00 95.12 133 GLU A N 1
ATOM 1074 C CA . GLU A 1 133 ? -3.621 11.178 13.206 1.00 95.12 133 GLU A CA 1
ATOM 1075 C C . GLU A 1 133 ? -2.266 11.744 12.789 1.00 95.12 133 GLU A C 1
ATOM 1077 O O . GLU A 1 133 ? -1.907 11.735 11.617 1.00 95.12 133 GLU A O 1
ATOM 1082 N N . GLU A 1 134 ? -1.479 12.181 13.770 1.00 93.19 134 GLU A N 1
ATOM 1083 C CA . GLU A 1 134 ? -0.070 12.477 13.539 1.00 93.19 134 GLU A CA 1
ATOM 1084 C C . GLU A 1 134 ? 0.670 11.196 13.124 1.00 93.19 134 GLU A C 1
ATOM 1086 O O . GLU A 1 134 ? 0.677 10.196 13.851 1.00 93.19 134 GLU A O 1
ATOM 1091 N N . ILE A 1 135 ? 1.274 11.225 11.935 1.00 90.44 135 ILE A N 1
ATOM 1092 C CA . ILE A 1 135 ? 2.005 10.098 11.359 1.00 90.44 135 ILE A CA 1
ATOM 1093 C C . ILE A 1 135 ? 3.499 10.293 11.622 1.00 90.44 135 ILE A C 1
ATOM 1095 O O . ILE A 1 135 ? 4.207 10.949 10.865 1.00 90.44 135 ILE A O 1
ATOM 1099 N N . ASP A 1 136 ? 3.984 9.691 12.706 1.00 87.06 136 ASP A N 1
ATOM 1100 C CA . ASP A 1 136 ? 5.394 9.739 13.117 1.00 87.06 136 ASP A CA 1
ATOM 1101 C C . ASP A 1 136 ? 6.307 8.874 12.225 1.00 87.06 136 ASP A C 1
ATOM 1103 O O . ASP A 1 136 ? 7.485 9.166 11.975 1.00 87.06 136 ASP A O 1
ATOM 1107 N N . ARG A 1 137 ? 5.762 7.751 11.758 1.00 90.94 137 ARG A N 1
ATOM 1108 C CA . ARG A 1 137 ? 6.446 6.773 10.914 1.00 90.94 137 ARG A CA 1
ATOM 1109 C C . ARG A 1 137 ? 5.447 5.897 10.167 1.00 90.94 137 ARG A C 1
ATOM 1111 O O . ARG A 1 137 ? 4.303 5.731 10.588 1.00 90.94 137 ARG A O 1
ATOM 1118 N N . TYR A 1 138 ? 5.936 5.239 9.127 1.00 95.19 138 TYR A N 1
ATOM 1119 C CA . TYR A 1 138 ? 5.231 4.170 8.435 1.00 95.19 138 TYR A CA 1
ATOM 1120 C C . TYR A 1 138 ? 6.158 2.975 8.187 1.00 95.19 138 TYR A C 1
ATOM 1122 O O . TYR A 1 138 ? 7.382 3.077 8.288 1.00 95.19 138 TYR A O 1
ATOM 1130 N N . ASP A 1 139 ? 5.562 1.822 7.895 1.00 95.69 139 ASP A N 1
ATOM 1131 C CA . ASP A 1 139 ? 6.292 0.589 7.609 1.00 95.69 139 ASP A CA 1
ATOM 1132 C C . ASP A 1 139 ? 6.791 0.608 6.158 1.00 95.69 139 ASP A C 1
ATOM 1134 O O . ASP A 1 139 ? 6.063 0.236 5.236 1.00 95.69 139 ASP A O 1
ATOM 1138 N N . ASN A 1 140 ? 8.032 1.061 5.953 1.00 94.56 140 ASN A N 1
ATOM 1139 C CA . ASN A 1 140 ? 8.664 1.129 4.632 1.00 94.56 140 ASN A CA 1
ATOM 1140 C C . ASN A 1 140 ? 8.541 -0.197 3.867 1.00 94.56 140 ASN A C 1
ATOM 1142 O O . ASN A 1 140 ? 8.164 -0.211 2.698 1.00 94.56 140 ASN A O 1
ATOM 1146 N N . GLU A 1 141 ? 8.829 -1.320 4.526 1.00 93.31 141 GLU A N 1
ATOM 1147 C CA . GLU A 1 141 ? 8.873 -2.627 3.872 1.00 93.31 141 GLU A CA 1
ATOM 1148 C C . GLU A 1 141 ? 7.473 -3.096 3.464 1.00 93.31 141 GLU A C 1
ATOM 1150 O O . GLU A 1 141 ? 7.317 -3.693 2.403 1.00 93.31 141 GLU A O 1
ATOM 1155 N N . TYR A 1 142 ? 6.430 -2.754 4.224 1.00 94.31 142 TYR A N 1
ATOM 1156 C CA . TYR A 1 142 ? 5.053 -2.996 3.797 1.00 94.31 142 TYR A CA 1
ATOM 1157 C C . TYR A 1 142 ? 4.740 -2.334 2.444 1.00 94.31 142 TYR A C 1
ATOM 1159 O O . TYR A 1 142 ? 4.149 -2.974 1.571 1.00 94.31 142 TYR A O 1
ATOM 1167 N N . TYR A 1 143 ? 5.126 -1.068 2.258 1.00 95.69 143 TYR A N 1
ATOM 1168 C CA . TYR A 1 143 ? 4.872 -0.342 1.010 1.00 95.69 143 TYR A CA 1
ATOM 1169 C C . TYR A 1 143 ? 5.806 -0.789 -0.120 1.00 95.69 143 TYR A C 1
ATOM 1171 O O . TYR A 1 143 ? 5.347 -0.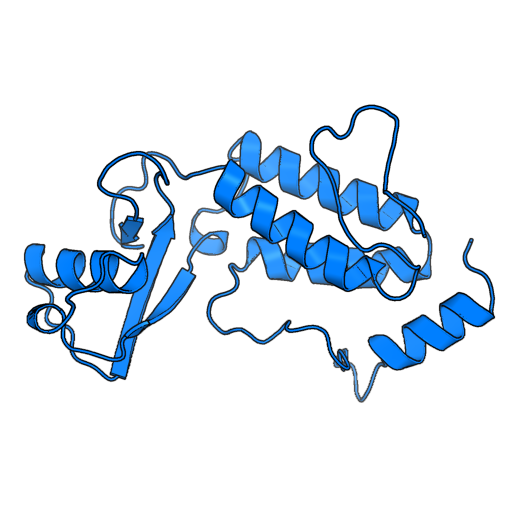947 -1.250 1.00 95.69 143 TYR A O 1
ATOM 1179 N N . VAL A 1 144 ? 7.068 -1.108 0.178 1.00 95.25 144 VAL A N 1
ATOM 1180 C CA . VAL A 1 144 ? 8.009 -1.701 -0.789 1.00 95.25 144 VAL A CA 1
ATOM 1181 C C . VAL A 1 144 ? 7.483 -3.026 -1.344 1.00 95.25 144 VAL A C 1
ATOM 1183 O O . VAL A 1 144 ? 7.510 -3.234 -2.554 1.00 95.25 144 VAL A O 1
ATOM 1186 N N . GLU A 1 145 ? 6.933 -3.911 -0.511 1.00 92.81 145 GLU A N 1
ATOM 1187 C CA . GLU A 1 145 ? 6.351 -5.169 -0.999 1.00 92.81 145 GLU A CA 1
ATOM 1188 C C . GLU A 1 145 ? 5.107 -4.935 -1.875 1.00 92.81 145 GLU A C 1
ATOM 1190 O O . GLU A 1 145 ? 4.840 -5.704 -2.802 1.00 92.81 145 GLU A O 1
ATOM 1195 N N . LYS A 1 146 ? 4.360 -3.843 -1.649 1.00 93.06 146 LYS A N 1
ATOM 1196 C CA . LYS A 1 146 ? 3.267 -3.437 -2.547 1.00 93.06 146 LYS A CA 1
ATOM 1197 C C . LYS A 1 146 ? 3.775 -2.936 -3.895 1.00 93.06 146 LYS A C 1
ATOM 1199 O O . LYS A 1 146 ? 3.204 -3.335 -4.908 1.00 93.06 146 LYS A O 1
ATOM 1204 N N . LEU A 1 147 ? 4.837 -2.131 -3.910 1.00 94.56 147 LEU A N 1
ATOM 1205 C CA . LEU A 1 147 ? 5.497 -1.692 -5.143 1.00 94.56 147 LEU A CA 1
ATOM 1206 C C . LEU A 1 147 ? 6.002 -2.893 -5.951 1.00 94.56 147 LEU A C 1
ATOM 1208 O O . LEU A 1 147 ? 5.676 -3.025 -7.126 1.00 94.56 147 LEU A O 1
ATOM 1212 N N . LYS A 1 148 ? 6.687 -3.842 -5.302 1.00 92.38 148 LYS A N 1
ATOM 1213 C CA . LYS A 1 148 ? 7.143 -5.081 -5.953 1.00 92.38 148 LYS A CA 1
ATOM 1214 C C . LYS A 1 148 ? 5.997 -5.919 -6.505 1.00 92.38 148 LYS A C 1
ATOM 1216 O O . LYS A 1 148 ? 6.079 -6.371 -7.636 1.00 92.38 148 LYS A O 1
ATOM 1221 N N . SER A 1 149 ? 4.906 -6.082 -5.753 1.00 89.25 149 SER A N 1
ATOM 1222 C CA . SER A 1 149 ? 3.727 -6.821 -6.239 1.00 89.25 149 SER A CA 1
ATOM 1223 C C . SER A 1 149 ? 3.120 -6.172 -7.494 1.00 89.25 149 SER A C 1
ATOM 1225 O O . SER A 1 149 ? 2.638 -6.857 -8.402 1.00 89.25 149 SER A O 1
ATOM 1227 N N . ALA A 1 150 ? 3.125 -4.836 -7.554 1.00 89.06 150 ALA A N 1
ATOM 1228 C CA . ALA A 1 150 ? 2.683 -4.102 -8.733 1.00 89.06 150 ALA A CA 1
ATOM 1229 C C . ALA A 1 150 ? 3.648 -4.309 -9.909 1.00 89.06 150 ALA A C 1
ATOM 1231 O O . ALA A 1 150 ? 3.193 -4.647 -11.001 1.00 89.06 150 ALA A O 1
ATOM 1232 N N . ALA A 1 151 ? 4.957 -4.220 -9.669 1.00 90.56 151 ALA A N 1
ATOM 1233 C CA . ALA A 1 151 ? 5.995 -4.496 -10.659 1.00 90.56 151 ALA A CA 1
ATOM 1234 C C . ALA A 1 151 ? 5.924 -5.924 -11.217 1.00 90.56 151 ALA A C 1
ATOM 1236 O O . ALA A 1 151 ? 5.955 -6.111 -12.428 1.00 90.56 151 ALA A O 1
ATOM 1237 N N . GLU A 1 152 ? 5.751 -6.935 -10.364 1.00 88.06 152 GLU A N 1
ATOM 1238 C CA . GLU A 1 152 ? 5.530 -8.328 -10.775 1.00 88.06 152 GLU A CA 1
ATOM 1239 C C . GLU A 1 152 ? 4.338 -8.437 -11.723 1.00 88.06 152 GLU A C 1
ATOM 1241 O O . GLU A 1 152 ? 4.403 -9.140 -12.726 1.00 88.06 152 GLU A O 1
ATOM 1246 N N . SER A 1 153 ? 3.261 -7.701 -11.444 1.00 84.62 153 SER A N 1
ATOM 1247 C CA . SER A 1 153 ? 2.091 -7.681 -12.319 1.00 84.62 153 SER A CA 1
ATOM 1248 C C . SER A 1 153 ? 2.387 -7.032 -13.674 1.00 84.62 153 SER A C 1
ATOM 1250 O O . SER A 1 153 ? 1.888 -7.520 -14.687 1.00 84.62 153 SER A O 1
ATOM 1252 N N . VAL A 1 154 ? 3.213 -5.979 -13.708 1.00 86.31 154 VAL A N 1
ATOM 1253 C CA . VAL A 1 154 ? 3.660 -5.328 -14.954 1.00 86.31 154 VAL A CA 1
ATOM 1254 C C . VAL A 1 154 ? 4.574 -6.246 -15.766 1.00 86.31 154 VAL A C 1
ATOM 1256 O O . VAL A 1 154 ? 4.448 -6.340 -16.983 1.00 86.31 154 VAL A O 1
ATOM 1259 N N . LEU A 1 155 ? 5.475 -6.957 -15.090 1.00 85.69 155 LEU A N 1
ATOM 1260 C CA . LEU A 1 155 ? 6.526 -7.761 -15.709 1.00 85.69 155 LEU A CA 1
ATOM 1261 C C . LEU A 1 155 ? 6.094 -9.204 -16.026 1.00 85.69 155 LEU A C 1
ATOM 1263 O O . LEU A 1 155 ? 6.771 -9.905 -16.780 1.00 85.69 155 LEU A O 1
ATOM 1267 N N . ARG A 1 156 ? 4.952 -9.661 -15.501 1.00 83.62 156 ARG A N 1
ATOM 1268 C CA . ARG A 1 156 ? 4.408 -11.010 -15.730 1.00 83.62 156 ARG A CA 1
ATOM 1269 C C . ARG A 1 156 ? 4.289 -11.419 -17.205 1.00 83.62 156 ARG A C 1
ATOM 1271 O O . ARG A 1 156 ? 4.614 -12.572 -17.499 1.00 83.62 156 ARG A O 1
ATOM 1278 N N . PRO A 1 157 ? 3.880 -10.545 -18.147 1.00 82.69 157 PRO A N 1
ATOM 1279 C CA . PRO A 1 157 ? 3.850 -10.869 -19.579 1.00 82.69 157 PRO A CA 1
ATOM 1280 C C . PRO A 1 157 ? 5.219 -11.245 -20.160 1.00 82.69 157 PRO A C 1
ATOM 1282 O O . PRO A 1 157 ? 5.288 -11.864 -21.218 1.00 82.69 157 PRO A O 1
ATOM 1285 N N . PHE A 1 158 ? 6.299 -10.914 -19.453 1.00 79.50 158 PHE A N 1
ATOM 1286 C CA . PHE A 1 158 ? 7.677 -11.199 -19.830 1.00 79.50 158 PHE A CA 1
ATOM 1287 C C . PHE A 1 158 ? 8.294 -12.389 -19.079 1.00 79.50 158 PHE A C 1
ATOM 1289 O O . PHE A 1 158 ? 9.510 -12.560 -19.096 1.00 79.50 158 PHE A O 1
ATOM 1296 N N . GLY A 1 159 ? 7.479 -13.197 -18.393 1.00 80.06 159 GLY A N 1
ATOM 1297 C CA . GLY A 1 159 ? 7.939 -14.384 -17.659 1.00 80.06 159 GLY A CA 1
ATOM 1298 C C . GLY A 1 159 ? 8.405 -14.109 -16.227 1.00 80.06 159 GLY A C 1
ATOM 1299 O O . GLY A 1 159 ? 8.772 -15.037 -15.509 1.00 80.06 159 GLY A O 1
ATOM 1300 N N . VAL A 1 160 ? 8.340 -12.858 -15.764 1.00 80.62 160 VAL A N 1
ATOM 1301 C CA . VAL A 1 160 ? 8.704 -12.506 -14.389 1.00 80.62 160 VAL A CA 1
ATOM 1302 C C . VAL A 1 160 ? 7.610 -12.955 -13.429 1.00 80.62 160 VAL A C 1
ATOM 1304 O O . VAL A 1 160 ? 6.470 -12.498 -13.505 1.00 80.62 160 VAL A O 1
ATOM 1307 N N . LYS A 1 161 ? 7.951 -13.855 -12.504 1.00 74.19 161 LYS A N 1
ATOM 1308 C CA . LYS A 1 161 ? 7.013 -14.319 -11.466 1.00 74.19 161 LYS A CA 1
ATOM 1309 C C . LYS A 1 161 ? 7.188 -13.607 -10.135 1.00 74.19 161 LYS A C 1
ATOM 1311 O O . LYS A 1 161 ? 6.228 -13.546 -9.374 1.00 74.19 161 LYS A O 1
ATOM 1316 N N . LYS A 1 162 ? 8.405 -13.146 -9.837 1.00 79.56 162 LYS A N 1
ATOM 1317 C CA . LYS A 1 162 ? 8.749 -12.568 -8.541 1.00 79.56 162 LYS A CA 1
ATOM 1318 C C . LYS A 1 162 ? 9.871 -11.542 -8.656 1.00 79.56 162 LYS A C 1
ATOM 1320 O O . LYS A 1 162 ? 10.833 -11.771 -9.389 1.00 79.56 162 LYS A O 1
ATOM 1325 N N . VAL A 1 163 ? 9.768 -10.464 -7.887 1.00 79.75 163 VAL A N 1
ATOM 1326 C CA . VAL A 1 163 ? 10.824 -9.463 -7.702 1.00 79.75 163 VAL A CA 1
ATOM 1327 C C . VAL A 1 163 ? 11.421 -9.643 -6.299 1.00 79.75 163 VAL A C 1
ATOM 1329 O O . VAL A 1 163 ? 10.731 -9.489 -5.292 1.00 79.75 163 VAL A O 1
ATOM 1332 N N . GLU A 1 164 ? 12.697 -10.033 -6.208 1.00 72.06 164 GLU A N 1
ATOM 1333 C CA . GLU A 1 164 ? 13.355 -10.368 -4.931 1.00 72.06 164 GLU A CA 1
ATOM 1334 C C . GLU A 1 164 ? 13.959 -9.153 -4.194 1.00 72.06 164 GLU A C 1
ATOM 1336 O O . GLU A 1 164 ? 13.872 -8.008 -4.637 1.00 72.06 164 GLU A O 1
ATOM 1341 N N . LYS A 1 165 ? 14.488 -9.383 -2.980 1.00 51.97 165 LYS A N 1
ATOM 1342 C CA . LYS A 1 165 ? 15.091 -8.347 -2.124 1.00 51.97 165 LYS A CA 1
ATOM 1343 C C . LYS A 1 165 ? 16.544 -8.077 -2.527 1.00 51.97 165 LYS A C 1
ATOM 1345 O O . LYS A 1 165 ? 17.343 -9.000 -2.535 1.00 51.97 165 LYS A O 1
ATOM 1350 N N . GLY A 1 166 ? 16.871 -6.795 -2.703 1.00 50.00 166 GLY A N 1
ATOM 1351 C CA . GLY A 1 166 ? 18.231 -6.308 -2.947 1.00 50.00 166 GLY A CA 1
ATOM 1352 C C . GLY A 1 166 ? 18.424 -5.959 -4.416 1.00 50.00 166 GLY A C 1
ATOM 1353 O O . GLY A 1 166 ? 18.647 -6.835 -5.237 1.00 50.00 166 GLY A O 1
ATOM 1354 N N . LEU A 1 167 ? 18.318 -4.673 -4.744 1.00 49.25 167 LEU A N 1
ATOM 1355 C CA . LEU A 1 167 ? 18.561 -4.153 -6.094 1.00 49.25 167 LEU A CA 1
ATOM 1356 C C . LEU A 1 167 ? 20.060 -3.858 -6.264 1.00 49.25 167 LEU A C 1
ATOM 1358 O O . LEU A 1 167 ? 20.468 -2.788 -6.688 1.00 49.25 167 LEU A O 1
ATOM 1362 N N . GLU A 1 168 ? 20.897 -4.824 -5.882 1.00 39.84 168 GLU A N 1
ATOM 1363 C CA . GLU A 1 168 ? 22.318 -4.838 -6.213 1.00 39.84 168 GLU A CA 1
ATOM 1364 C C . GLU A 1 168 ? 22.581 -6.060 -7.097 1.00 39.84 168 GLU A C 1
ATOM 1366 O O . GLU A 1 168 ? 22.587 -7.195 -6.631 1.00 39.84 168 GLU A O 1
ATOM 1371 N N . LYS A 1 169 ? 22.749 -5.797 -8.401 1.00 36.53 169 LYS A N 1
ATOM 1372 C CA . LYS A 1 169 ? 23.276 -6.693 -9.449 1.00 36.53 169 LYS A CA 1
ATOM 1373 C C . LYS A 1 169 ? 22.828 -8.164 -9.370 1.00 36.53 169 LYS A C 1
ATOM 1375 O O . LYS A 1 169 ? 23.593 -9.040 -8.978 1.00 36.53 169 LYS A O 1
ATOM 1380 N N . GLY A 1 170 ? 21.635 -8.454 -9.883 1.00 47.06 170 GLY A N 1
ATOM 1381 C CA . GLY A 1 170 ? 21.196 -9.834 -10.133 1.00 47.06 170 GLY A CA 1
ATOM 1382 C C . GLY A 1 170 ? 19.682 -9.940 -10.189 1.00 47.06 170 GLY A C 1
ATOM 1383 O O . GLY A 1 170 ? 19.056 -10.444 -9.264 1.00 47.06 170 GLY A O 1
ATOM 1384 N N . LEU A 1 171 ? 19.080 -9.372 -11.232 1.00 55.69 171 LEU A N 1
ATOM 1385 C CA . LEU A 1 171 ? 17.653 -9.076 -11.262 1.00 55.69 171 LEU A CA 1
ATOM 1386 C C . LEU A 1 171 ? 16.845 -10.185 -11.945 1.00 55.69 171 LEU A C 1
ATOM 1388 O O . LEU A 1 171 ? 17.013 -10.459 -13.131 1.00 55.69 171 LEU A O 1
ATOM 1392 N N . VAL A 1 172 ? 15.874 -10.689 -11.179 1.00 51.44 172 VAL A N 1
ATOM 1393 C CA . VAL A 1 172 ? 14.699 -11.452 -11.615 1.00 51.44 172 VAL A CA 1
ATOM 1394 C C . VAL A 1 172 ? 14.934 -12.947 -11.861 1.00 51.44 172 VAL A C 1
ATOM 1396 O O . VAL A 1 172 ? 15.687 -13.358 -12.737 1.00 51.44 172 VAL A O 1
ATOM 1399 N N . ASN A 1 173 ? 14.202 -13.784 -11.117 1.00 43.09 173 ASN A N 1
ATOM 1400 C CA . ASN A 1 173 ? 14.085 -15.206 -11.430 1.00 43.09 173 ASN A CA 1
ATOM 1401 C C . ASN A 1 173 ? 13.226 -15.369 -12.695 1.00 43.09 173 ASN A C 1
ATOM 1403 O O . ASN A 1 173 ? 11.999 -15.236 -12.648 1.00 43.09 173 ASN A O 1
ATOM 1407 N N . TYR A 1 174 ? 13.891 -15.638 -13.817 1.00 35.94 174 TYR A N 1
ATOM 1408 C CA . TYR A 1 174 ? 13.273 -16.012 -15.086 1.00 35.94 174 TYR A CA 1
ATOM 1409 C C . TYR A 1 174 ? 13.009 -17.522 -15.116 1.00 35.94 174 TYR A C 1
ATOM 1411 O O . TYR A 1 174 ? 13.872 -18.313 -14.735 1.00 35.94 174 TYR A O 1
ATOM 1419 N N . ILE A 1 175 ? 11.823 -17.918 -15.584 1.00 39.12 175 ILE A N 1
ATOM 1420 C CA . ILE A 1 175 ? 11.549 -19.278 -16.075 1.00 39.12 175 ILE A CA 1
ATOM 1421 C C . ILE A 1 175 ? 10.918 -19.141 -17.452 1.00 39.12 175 ILE A C 1
ATOM 1423 O O . ILE A 1 175 ? 9.904 -18.409 -17.533 1.00 39.12 175 ILE A O 1
#

Radius of gyration: 18.36 Å; chains: 1; bounding box: 44×32×52 Å